Protein AF-A0A2H5YMK8-F1 (afdb_monomer_lite)

Sequence (66 aa):
MDPTGAGDVFAVAFLVRFYESADAWAAARFAAAAASLVIEKEGVDGAPSRSQVEERLRAYPDIVCR

Structure (mmCIF, N/CA/C/O backbone):
data_AF-A0A2H5YMK8-F1
#
_entry.id   AF-A0A2H5YMK8-F1
#
loop_
_atom_site.group_PDB
_atom_site.id
_atom_site.type_symbol
_atom_site.label_atom_id
_atom_site.label_alt_id
_atom_site.label_comp_id
_atom_site.label_asym_id
_atom_site.label_entity_id
_atom_site.label_seq_id
_atom_site.pdbx_PDB_ins_code
_atom_site.Cartn_x
_atom_site.Cartn_y
_atom_site.Cartn_z
_atom_site.occupancy
_atom_site.B_iso_or_equiv
_atom_site.auth_seq_id
_atom_site.auth_comp_id
_atom_site.auth_asym_id
_atom_site.auth_atom_id
_atom_site.pdbx_PDB_model_num
ATOM 1 N N . MET A 1 1 ? 12.691 14.125 10.005 1.00 48.31 1 MET A N 1
ATOM 2 C CA . MET A 1 1 ? 11.878 13.338 9.059 1.00 48.31 1 MET A CA 1
ATOM 3 C C . MET A 1 1 ? 12.795 12.326 8.392 1.00 48.31 1 MET A C 1
ATOM 5 O O . MET A 1 1 ? 13.487 12.694 7.453 1.00 48.31 1 MET A O 1
ATOM 9 N N . ASP A 1 2 ? 12.883 11.109 8.933 1.00 48.44 2 ASP A N 1
ATOM 10 C CA . ASP A 1 2 ? 13.629 10.013 8.301 1.00 48.44 2 ASP A CA 1
ATOM 11 C C . ASP A 1 2 ? 12.767 9.420 7.170 1.00 48.44 2 ASP A C 1
ATOM 13 O O . ASP A 1 2 ? 11.718 8.838 7.455 1.00 48.44 2 ASP A O 1
ATOM 17 N N . PRO A 1 3 ? 13.154 9.556 5.889 1.00 53.16 3 PRO A N 1
ATOM 18 C CA . PRO A 1 3 ? 12.380 9.039 4.754 1.00 53.16 3 PRO A CA 1
ATOM 19 C C . PRO A 1 3 ? 12.372 7.502 4.675 1.00 53.16 3 PRO A C 1
ATOM 21 O O . PRO A 1 3 ? 11.672 6.926 3.843 1.00 53.16 3 PRO A O 1
ATOM 24 N N . THR A 1 4 ? 13.131 6.828 5.540 1.00 59.03 4 THR A N 1
ATOM 25 C CA . THR A 1 4 ? 13.340 5.377 5.544 1.00 59.03 4 THR A CA 1
ATOM 26 C C . THR A 1 4 ? 12.039 4.596 5.763 1.00 59.03 4 THR A C 1
ATOM 28 O O . THR A 1 4 ? 11.839 3.562 5.135 1.00 59.03 4 THR A O 1
ATOM 31 N N . GLY A 1 5 ? 11.097 5.125 6.555 1.00 64.44 5 GLY A N 1
ATOM 32 C CA . GLY A 1 5 ? 9.835 4.436 6.863 1.00 64.44 5 GLY A CA 1
ATOM 33 C C . GLY A 1 5 ? 8.815 4.388 5.716 1.00 64.44 5 GLY A C 1
ATOM 34 O O . GLY A 1 5 ? 7.944 3.520 5.709 1.00 64.44 5 GLY A O 1
ATOM 35 N N . ALA A 1 6 ? 8.908 5.277 4.721 1.00 67.69 6 ALA A N 1
ATOM 36 C CA . ALA A 1 6 ? 7.947 5.306 3.613 1.00 67.69 6 ALA A CA 1
ATOM 37 C C . ALA A 1 6 ? 8.129 4.112 2.656 1.00 67.69 6 ALA A C 1
ATOM 39 O O . ALA A 1 6 ? 7.147 3.576 2.136 1.00 67.69 6 ALA A O 1
ATOM 40 N N . GLY A 1 7 ? 9.376 3.669 2.459 1.00 74.44 7 GLY A N 1
ATOM 41 C CA . GLY A 1 7 ? 9.701 2.498 1.642 1.00 74.44 7 GLY A CA 1
ATOM 42 C C . GLY A 1 7 ? 9.243 1.187 2.283 1.00 74.44 7 GLY A C 1
ATOM 43 O O . GLY A 1 7 ? 8.636 0.356 1.609 1.00 74.44 7 GLY A O 1
ATOM 44 N N . ASP A 1 8 ? 9.450 1.037 3.593 1.00 83.12 8 ASP A N 1
ATOM 45 C CA . ASP A 1 8 ? 9.002 -0.145 4.339 1.00 83.12 8 ASP A CA 1
ATOM 46 C C . ASP A 1 8 ? 7.472 -0.255 4.349 1.00 83.12 8 ASP A C 1
ATOM 48 O O . ASP A 1 8 ? 6.916 -1.332 4.119 1.00 83.12 8 ASP A O 1
ATOM 52 N N . VAL A 1 9 ? 6.768 0.869 4.530 1.00 82.81 9 VAL A N 1
ATOM 53 C CA . VAL A 1 9 ? 5.299 0.901 4.476 1.00 82.81 9 VAL A CA 1
ATOM 54 C C . VAL A 1 9 ? 4.782 0.562 3.081 1.00 82.81 9 VAL A C 1
ATOM 56 O O . VAL A 1 9 ? 3.818 -0.199 2.968 1.00 82.81 9 VAL A O 1
ATOM 59 N N . PHE A 1 10 ? 5.437 1.046 2.021 1.00 87.69 10 PHE A N 1
ATOM 60 C CA . PHE A 1 10 ? 5.102 0.643 0.657 1.00 87.69 10 PHE A CA 1
ATOM 61 C C . PHE A 1 10 ? 5.266 -0.872 0.473 1.00 87.69 10 PHE A C 1
ATOM 63 O O . PHE A 1 10 ? 4.341 -1.541 0.015 1.00 87.69 10 PHE A O 1
ATOM 70 N N . ALA A 1 11 ? 6.417 -1.429 0.858 1.00 87.75 11 ALA A N 1
ATOM 71 C CA . ALA A 1 11 ? 6.717 -2.844 0.662 1.00 87.75 11 ALA A CA 1
ATOM 72 C C . ALA A 1 11 ? 5.727 -3.756 1.406 1.00 87.75 11 ALA A C 1
ATOM 74 O O . ALA A 1 11 ? 5.202 -4.706 0.821 1.00 87.75 11 ALA A O 1
ATOM 75 N N . VAL A 1 12 ? 5.415 -3.437 2.666 1.00 90.00 12 VAL A N 1
ATOM 76 C CA . VAL A 1 12 ? 4.452 -4.199 3.474 1.00 90.00 12 VAL A CA 1
ATOM 77 C C . VAL A 1 12 ? 3.044 -4.103 2.886 1.00 90.00 12 VAL A C 1
ATOM 79 O O . VAL A 1 12 ? 2.396 -5.128 2.674 1.00 90.00 12 VAL A O 1
ATOM 82 N N . ALA A 1 13 ? 2.573 -2.893 2.572 1.00 89.00 13 ALA A N 1
ATOM 83 C CA . ALA A 1 13 ? 1.240 -2.687 2.007 1.00 89.00 13 ALA A CA 1
ATOM 84 C C . ALA A 1 13 ? 1.082 -3.361 0.632 1.00 89.00 13 ALA A C 1
ATOM 86 O O . ALA A 1 13 ? 0.022 -3.920 0.335 1.00 89.00 13 ALA A O 1
ATOM 87 N N . PHE A 1 14 ? 2.144 -3.360 -0.179 1.00 91.81 14 PHE A N 1
ATOM 88 C CA . PHE A 1 14 ? 2.180 -4.044 -1.466 1.00 91.81 14 PHE A CA 1
ATOM 89 C C . PHE A 1 14 ? 2.070 -5.556 -1.289 1.00 91.81 14 PHE A C 1
ATOM 91 O O . PHE A 1 14 ? 1.196 -6.167 -1.899 1.00 91.81 14 PHE A O 1
ATOM 98 N N . LEU A 1 15 ? 2.911 -6.166 -0.443 1.00 92.31 15 LEU A N 1
ATOM 99 C CA . LEU A 1 15 ? 2.897 -7.618 -0.249 1.00 92.31 15 LEU A CA 1
ATOM 100 C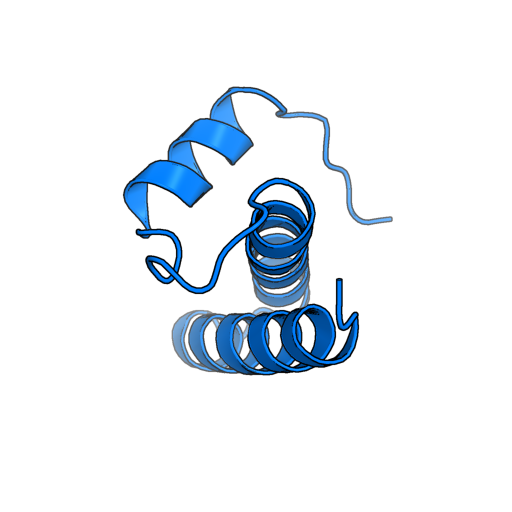 C . LEU A 1 15 ? 1.553 -8.111 0.290 1.00 92.31 15 LEU A C 1
ATOM 102 O O . LEU A 1 15 ? 1.042 -9.114 -0.203 1.00 92.31 15 LEU A O 1
ATOM 106 N N . VAL A 1 16 ? 0.965 -7.400 1.256 1.00 92.56 16 VAL A N 1
ATOM 107 C CA . VAL A 1 16 ? -0.339 -7.765 1.826 1.00 92.56 16 VAL A CA 1
ATOM 108 C C . VAL A 1 16 ? -1.420 -7.746 0.747 1.00 92.56 16 VAL A C 1
ATOM 110 O O . VAL A 1 16 ? -2.103 -8.752 0.556 1.00 92.56 16 VAL A O 1
ATOM 113 N N . ARG A 1 17 ? -1.551 -6.654 -0.024 1.00 91.38 17 ARG A N 1
ATOM 114 C CA . ARG A 1 17 ? -2.577 -6.613 -1.078 1.00 91.38 17 ARG A CA 1
ATOM 115 C C . ARG A 1 17 ? -2.289 -7.548 -2.232 1.00 91.38 17 ARG A C 1
ATOM 117 O O . ARG A 1 17 ? -3.236 -8.122 -2.757 1.00 91.38 17 ARG A O 1
ATOM 124 N N . PHE A 1 18 ? -1.030 -7.731 -2.609 1.00 94.00 18 PHE A N 1
ATOM 125 C CA . PHE A 1 18 ? -0.671 -8.661 -3.670 1.00 94.00 18 PHE A CA 1
ATOM 126 C C . PHE A 1 18 ? -1.009 -10.101 -3.280 1.00 94.00 18 PHE A C 1
ATOM 128 O O . PHE A 1 18 ? -1.559 -10.836 -4.095 1.00 94.00 18 PHE A O 1
ATOM 135 N N . TYR A 1 19 ? -0.770 -10.481 -2.023 1.00 94.50 19 TYR A N 1
ATOM 136 C CA . TYR A 1 19 ? -1.168 -11.787 -1.503 1.00 94.50 19 TYR A CA 1
ATOM 137 C C . TYR A 1 19 ? -2.693 -11.982 -1.523 1.00 94.50 19 TYR A C 1
ATOM 139 O O . TYR A 1 19 ? -3.175 -13.066 -1.835 1.00 94.50 19 TYR A O 1
ATOM 147 N N . GLU A 1 20 ? -3.465 -10.934 -1.230 1.00 90.62 20 GLU A N 1
ATOM 148 C CA . GLU A 1 20 ? -4.929 -11.012 -1.160 1.00 90.62 20 GLU A CA 1
ATOM 149 C C . GLU A 1 20 ? -5.636 -10.928 -2.523 1.00 90.62 20 GLU A C 1
ATOM 151 O O . GLU A 1 20 ? -6.732 -11.468 -2.662 1.00 90.62 20 GLU A O 1
ATOM 156 N N . SER A 1 21 ? -5.076 -10.218 -3.510 1.00 89.06 21 SER A N 1
ATOM 157 C CA . SER A 1 21 ? -5.723 -10.024 -4.820 1.00 89.06 21 SER A CA 1
ATOM 158 C C . SER A 1 21 ? -5.033 -10.707 -5.992 1.00 89.06 21 SER A C 1
ATOM 160 O O . SER A 1 21 ? -5.641 -10.776 -7.057 1.00 89.06 21 SER A O 1
ATOM 162 N N . ALA A 1 22 ? -3.779 -11.149 -5.843 1.00 92.38 22 ALA A N 1
ATOM 163 C CA . ALA A 1 22 ? -2.905 -11.568 -6.945 1.00 92.38 22 ALA A CA 1
ATOM 164 C C . ALA A 1 22 ? -2.798 -10.531 -8.091 1.00 92.38 22 ALA A C 1
ATOM 166 O O . ALA A 1 22 ? -2.395 -10.855 -9.206 1.00 92.38 22 ALA A O 1
ATOM 167 N N . ASP A 1 23 ? -3.138 -9.269 -7.811 1.00 92.56 23 ASP A N 1
ATOM 168 C CA . ASP A 1 23 ? -3.122 -8.159 -8.763 1.00 92.56 23 ASP A CA 1
ATOM 169 C C . ASP A 1 23 ? -2.061 -7.145 -8.332 1.00 92.56 23 ASP A C 1
ATOM 171 O O . ASP A 1 23 ? -2.240 -6.394 -7.367 1.00 92.56 23 ASP A O 1
ATOM 175 N N . ALA A 1 24 ? -0.952 -7.128 -9.071 1.00 89.06 24 ALA A N 1
ATOM 176 C CA . ALA A 1 24 ? 0.182 -6.249 -8.815 1.00 89.06 24 ALA A CA 1
ATOM 177 C C . ALA A 1 24 ? -0.161 -4.758 -8.990 1.00 89.06 24 ALA A C 1
ATOM 179 O O . ALA A 1 24 ? 0.388 -3.918 -8.278 1.00 89.06 24 ALA A O 1
ATOM 180 N N . TRP A 1 25 ? -1.094 -4.407 -9.879 1.00 90.31 25 TRP A N 1
ATOM 181 C CA . TRP A 1 25 ? -1.479 -3.015 -10.133 1.00 90.31 25 TRP A CA 1
ATOM 182 C C . TRP A 1 25 ? -2.416 -2.473 -9.058 1.00 90.31 25 TRP A C 1
ATOM 184 O O . TRP A 1 25 ? -2.324 -1.305 -8.667 1.00 90.31 25 TRP A O 1
ATOM 194 N N . ALA A 1 26 ? -3.333 -3.304 -8.563 1.00 86.19 26 ALA A N 1
ATOM 195 C CA . ALA A 1 26 ? -4.137 -2.960 -7.394 1.00 86.19 26 ALA A CA 1
ATOM 196 C C . ALA A 1 26 ? -3.260 -2.826 -6.137 1.00 86.19 26 ALA A C 1
ATOM 198 O O . ALA A 1 26 ? -3.418 -1.869 -5.376 1.00 86.19 26 ALA A O 1
ATOM 199 N N . ALA A 1 27 ? -2.293 -3.730 -5.958 1.00 90.25 27 ALA A N 1
ATOM 200 C CA . ALA A 1 27 ? -1.359 -3.697 -4.837 1.00 90.25 27 ALA A CA 1
ATOM 201 C C . ALA A 1 27 ? -0.445 -2.460 -4.860 1.00 90.25 27 ALA A C 1
ATOM 203 O O . ALA A 1 27 ? -0.288 -1.803 -3.833 1.00 90.25 27 ALA A O 1
ATOM 204 N N . ALA A 1 28 ? 0.098 -2.088 -6.024 1.00 89.94 28 ALA A N 1
ATOM 205 C CA . ALA A 1 28 ? 0.945 -0.901 -6.176 1.00 89.94 28 ALA A CA 1
ATOM 206 C C . ALA A 1 28 ? 0.201 0.398 -5.836 1.00 89.94 28 ALA A C 1
ATOM 208 O O . ALA A 1 28 ? 0.732 1.248 -5.122 1.00 89.94 28 ALA A O 1
ATOM 209 N N . ARG A 1 29 ? -1.055 0.532 -6.283 1.00 89.19 29 ARG A N 1
ATOM 210 C CA . ARG A 1 29 ? -1.904 1.691 -5.956 1.00 89.19 29 ARG A CA 1
ATOM 211 C C . ARG A 1 29 ? -2.192 1.792 -4.463 1.00 89.19 29 ARG A C 1
ATOM 213 O O . ARG A 1 29 ? -2.092 2.873 -3.889 1.00 89.19 29 ARG A O 1
ATOM 220 N N . PHE A 1 30 ? -2.511 0.664 -3.835 1.00 87.12 30 PHE A N 1
ATOM 221 C CA . PHE A 1 30 ? -2.751 0.605 -2.397 1.00 87.12 30 PHE A CA 1
ATOM 222 C C . PHE A 1 30 ? -1.498 0.978 -1.593 1.00 87.12 30 PHE A C 1
ATOM 224 O O . PHE A 1 30 ? -1.566 1.785 -0.667 1.00 87.12 30 PHE A O 1
ATOM 231 N N . ALA A 1 31 ? -0.344 0.442 -1.987 1.00 89.69 31 ALA A N 1
ATOM 232 C CA . ALA A 1 31 ? 0.933 0.716 -1.347 1.00 89.69 31 ALA A CA 1
ATOM 233 C C . ALA A 1 31 ? 1.374 2.178 -1.494 1.00 89.69 31 ALA A C 1
ATOM 235 O O . ALA A 1 31 ? 1.840 2.774 -0.525 1.00 89.69 31 ALA A O 1
ATOM 236 N N . ALA A 1 32 ? 1.176 2.782 -2.670 1.00 88.44 32 ALA A N 1
ATOM 237 C CA . ALA A 1 32 ? 1.478 4.193 -2.905 1.00 88.44 32 ALA A CA 1
ATOM 238 C C . ALA A 1 32 ? 0.636 5.116 -2.009 1.00 88.44 32 ALA A C 1
ATOM 240 O O . ALA A 1 32 ? 1.173 6.049 -1.414 1.00 88.44 32 ALA A O 1
ATOM 241 N N . ALA A 1 33 ? -0.658 4.815 -1.851 1.00 85.62 33 ALA A N 1
ATOM 242 C CA . ALA A 1 33 ? -1.540 5.555 -0.951 1.00 85.62 33 ALA A CA 1
ATOM 243 C C . ALA A 1 33 ? -1.153 5.372 0.528 1.00 85.62 33 ALA A C 1
ATOM 245 O O . ALA A 1 33 ? -1.167 6.328 1.299 1.00 85.62 33 ALA A O 1
ATOM 246 N N . ALA A 1 34 ? -0.773 4.158 0.937 1.00 83.81 34 ALA A N 1
ATOM 247 C CA . ALA A 1 34 ? -0.307 3.897 2.297 1.00 83.81 34 ALA A CA 1
ATOM 248 C C . ALA A 1 34 ? 1.005 4.639 2.607 1.00 83.81 34 ALA A C 1
ATOM 250 O O . ALA A 1 34 ? 1.130 5.250 3.666 1.00 83.81 34 ALA A O 1
ATOM 251 N N . ALA A 1 35 ? 1.957 4.642 1.672 1.00 83.44 35 ALA A N 1
ATOM 252 C CA . ALA A 1 35 ? 3.234 5.329 1.828 1.00 83.44 35 ALA A CA 1
ATOM 253 C C . ALA A 1 35 ? 3.084 6.859 1.827 1.00 83.44 35 ALA A C 1
ATOM 255 O O . ALA A 1 35 ? 3.749 7.530 2.613 1.00 83.44 35 ALA A O 1
ATOM 256 N N . SER A 1 36 ? 2.176 7.428 1.022 1.00 78.75 36 SER A N 1
ATOM 257 C CA . SER A 1 36 ? 1.938 8.880 1.025 1.00 78.75 36 SER A CA 1
ATOM 258 C C . SER A 1 36 ? 1.394 9.384 2.367 1.00 78.75 36 SER A C 1
ATOM 260 O O . SER A 1 36 ? 1.710 10.495 2.783 1.00 78.75 36 SER A O 1
ATOM 262 N N . LEU A 1 37 ? 0.627 8.552 3.084 1.00 71.81 37 LEU A N 1
ATOM 263 C CA . LEU A 1 37 ? 0.096 8.880 4.413 1.00 71.81 37 LEU A CA 1
ATOM 264 C C . LEU A 1 37 ? 1.182 8.969 5.496 1.00 71.81 37 LEU A C 1
ATOM 266 O O . LEU A 1 37 ? 0.994 9.677 6.482 1.00 71.81 37 LEU A O 1
ATOM 270 N N . VAL A 1 38 ? 2.315 8.286 5.308 1.00 64.81 38 VAL A N 1
ATOM 271 C CA . VAL A 1 38 ? 3.475 8.336 6.219 1.00 64.81 38 VAL A CA 1
ATOM 272 C C . VAL A 1 38 ? 4.239 9.653 6.070 1.00 64.81 38 VAL A C 1
ATOM 274 O O . VAL A 1 38 ? 4.841 10.130 7.023 1.00 64.81 38 VAL A O 1
ATOM 277 N N . ILE A 1 39 ? 4.195 10.263 4.883 1.00 59.62 39 ILE A N 1
ATOM 278 C CA . ILE A 1 39 ? 4.903 11.515 4.584 1.00 59.62 39 ILE A CA 1
ATOM 279 C C . ILE A 1 39 ? 4.099 12.730 5.084 1.00 59.62 39 ILE A C 1
ATOM 281 O O . ILE A 1 39 ? 4.679 13.744 5.459 1.00 59.62 39 ILE A O 1
ATOM 285 N N . GLU A 1 40 ? 2.768 12.620 5.136 1.00 55.38 40 GLU A N 1
ATOM 286 C CA . GLU A 1 40 ? 1.866 13.685 5.607 1.00 55.38 40 GLU A CA 1
ATOM 287 C C . GLU A 1 40 ? 1.692 13.731 7.135 1.00 55.38 40 GLU A C 1
ATOM 289 O O . GLU A 1 40 ? 1.172 14.716 7.661 1.00 55.38 40 GLU A O 1
ATOM 294 N N . LYS A 1 41 ? 2.124 12.696 7.865 1.00 51.62 41 LYS A N 1
ATOM 295 C CA . LYS A 1 41 ? 2.096 12.668 9.330 1.00 51.62 41 LYS A CA 1
ATOM 296 C C . LYS A 1 41 ? 3.515 12.689 9.886 1.00 51.62 41 LYS A C 1
ATOM 298 O O . LYS A 1 41 ? 4.190 11.667 9.953 1.00 51.62 41 LYS A O 1
ATOM 303 N N . GLU A 1 42 ? 3.949 13.867 10.329 1.00 42.97 42 GLU A N 1
ATOM 304 C CA . GLU A 1 42 ? 5.057 13.988 11.276 1.00 42.97 42 GLU A CA 1
ATOM 305 C C . GLU A 1 42 ? 4.702 13.188 12.536 1.00 42.97 42 GLU A 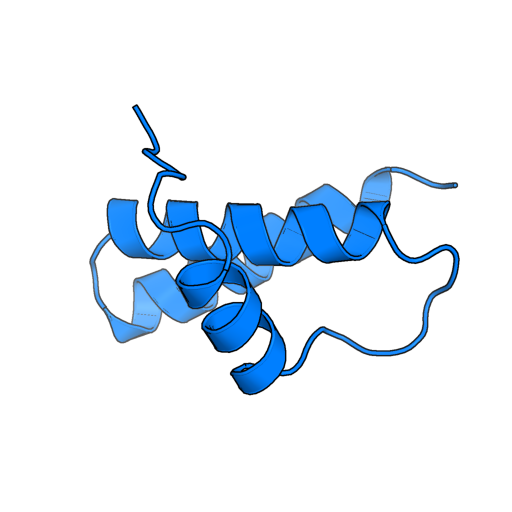C 1
ATOM 307 O O . GLU A 1 42 ? 3.896 13.623 13.356 1.00 42.97 42 GLU A O 1
ATOM 312 N N . GLY A 1 43 ? 5.273 11.995 12.680 1.00 45.41 43 GLY A N 1
ATOM 313 C CA . GLY A 1 43 ? 5.177 11.237 13.919 1.00 45.41 43 GLY A CA 1
ATOM 314 C C . GLY A 1 43 ? 4.742 9.796 13.721 1.00 45.41 43 GLY A C 1
ATOM 315 O O . GLY A 1 43 ? 3.774 9.480 13.038 1.00 45.41 43 GLY A O 1
ATOM 316 N N . VAL A 1 44 ? 5.501 8.933 14.378 1.00 46.62 44 VAL A N 1
ATOM 317 C CA . VAL A 1 44 ? 5.389 7.480 14.480 1.00 46.62 44 VAL A CA 1
ATOM 318 C C . VAL A 1 44 ? 4.127 7.089 15.265 1.00 46.62 44 VAL A C 1
ATOM 320 O O . VAL A 1 44 ? 4.222 6.452 16.307 1.00 46.62 44 VAL A O 1
ATOM 323 N N . ASP A 1 45 ? 2.946 7.502 14.804 1.00 47.78 45 ASP A N 1
ATOM 324 C CA . ASP A 1 45 ? 1.693 7.222 15.502 1.00 47.78 45 ASP A CA 1
ATOM 325 C C . ASP A 1 45 ? 0.592 6.771 14.533 1.00 47.78 45 ASP A C 1
ATOM 327 O O . ASP A 1 45 ? -0.153 7.547 13.925 1.00 47.78 45 ASP A O 1
ATOM 331 N N . GLY A 1 46 ? 0.529 5.447 14.396 1.00 53.81 46 GLY A N 1
ATOM 332 C CA . GLY A 1 46 ? -0.575 4.722 13.787 1.00 53.81 46 GLY A CA 1
ATOM 333 C C . GLY A 1 46 ? -0.372 4.407 12.312 1.00 53.81 46 GLY A C 1
ATOM 334 O O . GLY A 1 46 ? -0.581 5.255 11.444 1.00 53.81 46 GLY A O 1
ATOM 335 N N . ALA A 1 47 ? -0.066 3.137 12.026 1.00 55.56 47 ALA A N 1
ATOM 336 C CA . ALA A 1 47 ? -0.302 2.567 10.705 1.00 55.56 47 ALA A CA 1
ATOM 337 C C . ALA A 1 47 ? -1.720 2.966 10.240 1.00 55.56 47 ALA A C 1
ATOM 339 O O . ALA A 1 47 ? -2.676 2.790 11.006 1.00 55.56 47 AL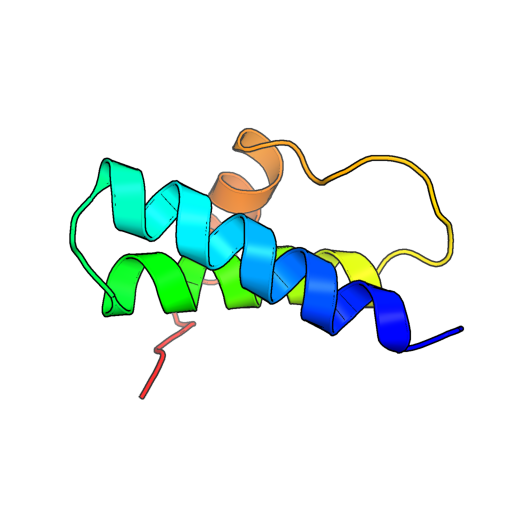A A O 1
ATOM 340 N N . PRO A 1 48 ? -1.877 3.546 9.037 1.00 64.31 48 PRO A N 1
ATOM 341 C CA . PRO A 1 48 ? -3.173 4.016 8.578 1.00 64.31 48 PRO A CA 1
ATOM 342 C C . PRO A 1 48 ? -4.147 2.841 8.512 1.00 64.31 48 PRO A C 1
ATOM 344 O O . PRO A 1 48 ? -3.866 1.797 7.921 1.00 64.31 48 PRO A O 1
ATOM 347 N N . SER A 1 49 ? -5.302 3.005 9.149 1.00 70.25 49 SER A N 1
ATOM 348 C CA . SER A 1 49 ? -6.360 2.002 9.101 1.00 70.25 49 SER A CA 1
ATOM 349 C C . SER A 1 49 ? -6.922 1.892 7.682 1.00 70.25 49 SER A C 1
ATOM 351 O O . SER A 1 49 ? -6.968 2.867 6.928 1.00 70.25 49 SER A O 1
ATOM 353 N N . ARG A 1 50 ? -7.389 0.696 7.311 1.00 68.44 50 ARG A N 1
ATOM 354 C CA . ARG A 1 50 ? -7.947 0.418 5.978 1.00 68.44 50 ARG A CA 1
ATOM 355 C C . ARG A 1 50 ? -9.042 1.412 5.565 1.00 68.44 50 ARG A C 1
ATOM 357 O O . ARG A 1 50 ? -9.081 1.834 4.414 1.00 68.44 50 ARG A O 1
ATOM 364 N N . SER A 1 51 ? -9.884 1.832 6.506 1.00 74.25 51 SER A N 1
ATOM 365 C CA . SER A 1 51 ? -10.947 2.817 6.278 1.00 74.25 51 SER A CA 1
ATOM 366 C C . SER A 1 51 ? -10.413 4.188 5.849 1.00 74.25 51 SER A C 1
ATOM 368 O O . SER A 1 51 ? -10.988 4.809 4.958 1.00 74.25 51 SER A O 1
ATOM 370 N N . GLN A 1 52 ? -9.290 4.637 6.416 1.00 72.88 52 GLN A N 1
ATOM 371 C CA . GLN A 1 52 ? -8.651 5.906 6.043 1.00 72.88 52 GLN A CA 1
ATOM 372 C C . GLN A 1 52 ? -8.080 5.858 4.620 1.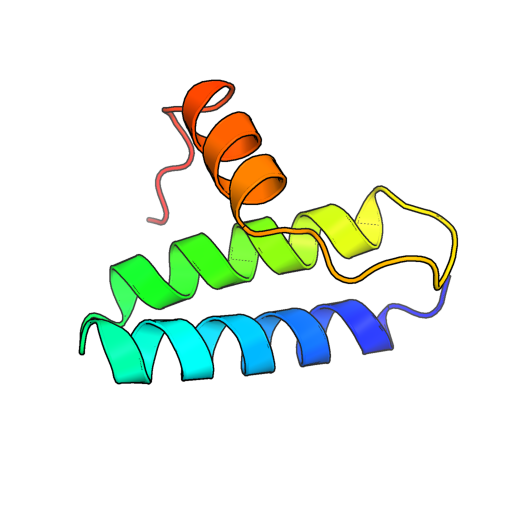00 72.88 52 GLN A C 1
ATOM 374 O O . GLN A 1 52 ? -8.153 6.844 3.887 1.00 72.88 52 GLN A O 1
ATOM 379 N N . VAL A 1 53 ? -7.554 4.700 4.208 1.00 69.81 53 VAL A N 1
ATOM 380 C CA . VAL A 1 53 ? -7.054 4.489 2.840 1.00 69.81 53 VAL A CA 1
ATOM 381 C C . VAL A 1 53 ? -8.208 4.515 1.831 1.00 69.81 53 VAL A C 1
ATOM 383 O O . VAL A 1 53 ? -8.111 5.163 0.789 1.00 69.81 53 VAL A O 1
ATOM 386 N N . GLU A 1 54 ? -9.333 3.875 2.151 1.00 77.56 54 GLU A N 1
ATOM 387 C CA . GLU A 1 54 ? -10.530 3.873 1.299 1.00 77.56 54 GLU A CA 1
ATOM 388 C C . GLU A 1 54 ? -11.181 5.261 1.181 1.00 77.56 54 GLU A C 1
ATOM 390 O O . GLU A 1 54 ? -11.685 5.628 0.120 1.00 77.56 54 GLU A O 1
ATOM 395 N N . GLU A 1 55 ? -11.157 6.060 2.247 1.00 78.19 55 GLU A N 1
ATOM 396 C CA . GLU A 1 55 ? -11.657 7.436 2.224 1.00 78.19 55 GLU A CA 1
ATOM 397 C C . GLU A 1 55 ? -10.785 8.354 1.360 1.00 78.19 55 GLU A C 1
ATOM 399 O O . GLU A 1 55 ? -11.310 9.131 0.561 1.00 78.19 55 GLU A O 1
ATOM 404 N N . ARG A 1 56 ? -9.457 8.194 1.423 1.00 72.25 56 ARG A N 1
ATOM 405 C CA . ARG A 1 56 ? -8.527 8.914 0.544 1.00 72.25 56 ARG A CA 1
ATOM 406 C C . ARG A 1 56 ? -8.747 8.565 -0.932 1.00 72.25 56 ARG A C 1
ATOM 408 O O . ARG A 1 56 ? -8.736 9.463 -1.768 1.00 72.25 56 ARG A O 1
ATOM 415 N N . LEU A 1 57 ? -8.995 7.292 -1.244 1.00 73.62 57 LEU A N 1
ATOM 416 C CA . LEU A 1 57 ? -9.300 6.834 -2.607 1.00 73.62 57 LEU A CA 1
ATOM 417 C C . LEU A 1 57 ? -10.610 7.419 -3.150 1.00 73.62 57 LEU A C 1
ATOM 419 O O . LEU A 1 57 ? -10.689 7.745 -4.330 1.00 73.62 57 LEU A O 1
ATOM 423 N N . ARG A 1 58 ? -11.629 7.593 -2.298 1.00 73.31 58 ARG A N 1
ATOM 424 C CA . ARG A 1 58 ? -12.87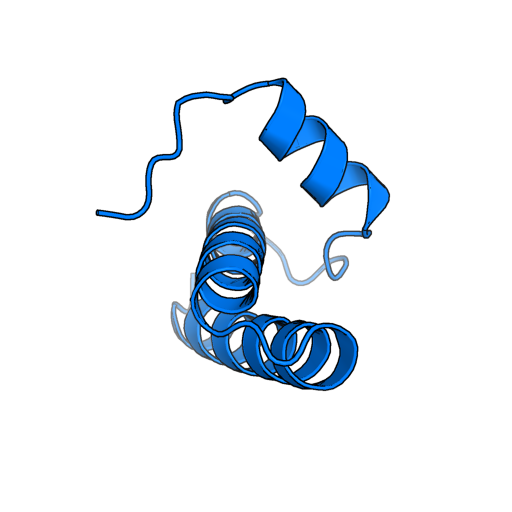7 8.272 -2.687 1.00 73.31 58 ARG A CA 1
ATOM 425 C C . ARG A 1 58 ? -12.688 9.771 -2.909 1.00 73.31 58 ARG A C 1
ATOM 427 O O . ARG A 1 58 ? -13.338 10.330 -3.785 1.00 73.31 58 ARG A O 1
ATOM 434 N N . ALA A 1 59 ? -11.824 10.410 -2.123 1.00 75.31 59 ALA A N 1
ATOM 435 C CA . ALA A 1 59 ? -11.544 11.839 -2.240 1.00 75.31 59 ALA A CA 1
ATOM 436 C C . ALA A 1 59 ? -10.716 12.191 -3.491 1.00 75.31 59 ALA A C 1
ATOM 438 O O . ALA A 1 59 ? -10.841 13.300 -4.004 1.00 75.31 59 ALA A O 1
ATOM 439 N N . TYR A 1 60 ? -9.907 11.253 -3.995 1.00 73.75 60 TYR A N 1
ATOM 440 C CA . TYR A 1 60 ? -9.046 11.450 -5.165 1.00 73.75 60 TYR A CA 1
ATOM 441 C C . TYR A 1 60 ? -9.218 10.307 -6.185 1.00 73.75 60 TYR A C 1
ATOM 443 O O . TYR A 1 60 ? -8.340 9.447 -6.303 1.00 73.75 60 TYR A O 1
ATOM 451 N N . PRO A 1 61 ? -10.334 10.285 -6.940 1.00 64.62 61 PRO A N 1
ATOM 452 C CA . PRO A 1 61 ? -10.625 9.232 -7.919 1.00 64.62 61 PRO A CA 1
ATOM 453 C C . PRO A 1 61 ? -9.645 9.206 -9.106 1.00 64.62 61 PRO A C 1
ATOM 455 O O . PRO A 1 61 ? -9.528 8.184 -9.779 1.00 64.62 61 PRO A O 1
ATOM 458 N N . ASP A 1 62 ? -8.907 10.296 -9.330 1.00 66.44 62 ASP A N 1
ATOM 459 C CA . ASP A 1 62 ? -7.982 10.474 -10.455 1.00 66.44 62 ASP A CA 1
ATOM 460 C C . ASP A 1 62 ? -6.539 10.028 -10.162 1.00 66.44 62 ASP A C 1
ATOM 462 O O . ASP A 1 62 ? -5.630 10.328 -10.940 1.00 66.44 62 ASP A O 1
ATOM 466 N N . ILE A 1 63 ? -6.285 9.299 -9.065 1.00 61.62 63 ILE A N 1
ATOM 467 C CA . ILE A 1 63 ? -4.980 8.653 -8.842 1.00 61.62 63 ILE A CA 1
ATOM 468 C C . ILE A 1 63 ? -4.844 7.483 -9.831 1.00 61.62 63 ILE A C 1
ATOM 470 O O . ILE A 1 63 ? -5.069 6.308 -9.528 1.00 61.62 63 ILE A O 1
ATOM 474 N N . VAL A 1 64 ? -4.483 7.828 -11.063 1.00 55.16 64 VAL A N 1
ATOM 475 C CA . VAL A 1 64 ? -4.134 6.903 -12.134 1.00 55.16 64 VAL A CA 1
ATOM 476 C C . VAL A 1 64 ? -2.655 6.572 -11.980 1.00 55.16 64 VAL A C 1
ATOM 478 O O . VAL A 1 64 ? -1.785 7.388 -12.269 1.00 55.16 64 VAL A O 1
ATOM 481 N N . CYS A 1 65 ? -2.364 5.359 -11.515 1.00 48.59 65 CYS A N 1
ATOM 482 C CA . CYS A 1 65 ? -1.030 4.785 -11.655 1.00 48.59 65 CYS A CA 1
ATOM 483 C C . CYS A 1 65 ? -0.851 4.446 -13.140 1.00 48.59 65 CYS A C 1
ATOM 485 O O . CYS A 1 65 ? -1.546 3.565 -13.652 1.00 48.59 65 CYS A O 1
ATOM 487 N N . ARG A 1 66 ? -0.023 5.231 -13.830 1.00 47.75 66 ARG A N 1
ATOM 488 C CA . ARG A 1 66 ? 0.335 5.057 -15.238 1.00 47.75 66 ARG A CA 1
ATOM 489 C C . ARG A 1 66 ? 1.774 4.581 -15.343 1.00 47.75 66 ARG A C 1
ATOM 491 O O . ARG A 1 66 ? 2.582 5.036 -14.505 1.00 47.75 66 ARG A O 1
#

pLDDT: mean 73.82, std 15.61, range [42.97, 94.5]

Radius of gyration: 11.65 Å; chains: 1; bounding box: 26×26×31 Å

Secondary structure (DSSP, 8-state):
--THHHHHHHHHHHHHHHHHH--HHHHHHHHHHHHHHHHH--SS-----HHHHHHHHHH-TT----

Foldseek 3Di:
DPLVVLVVQLVVQLVVVCVVPVD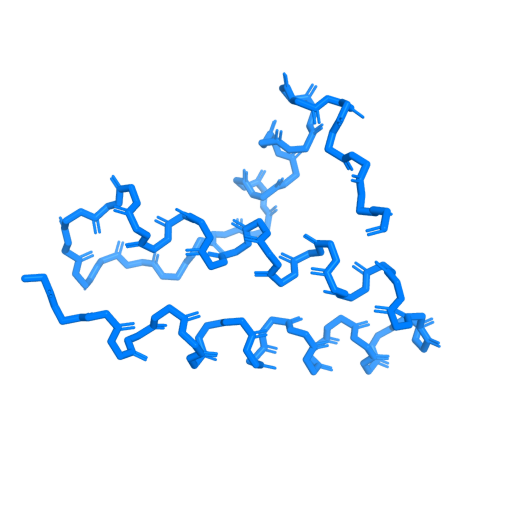NLVSNLRSNLQSVVVVVDPDPDDRDDPVNSVVVCVVCVPPDPD